Protein AF-A0A2R6DVM6-F1 (afdb_monomer_lite)

Structure (mmCIF, N/CA/C/O backbone):
data_AF-A0A2R6DVM6-F1
#
_entry.id   AF-A0A2R6DVM6-F1
#
loop_
_atom_site.group_PDB
_atom_site.id
_atom_site.type_symbol
_atom_site.label_atom_id
_atom_site.label_alt_id
_atom_site.label_comp_id
_atom_site.label_asym_id
_atom_site.label_entity_id
_atom_site.label_seq_id
_atom_site.pdbx_PDB_ins_code
_atom_site.Cartn_x
_atom_site.Cartn_y
_atom_site.Cartn_z
_atom_site.occupancy
_atom_site.B_iso_or_equiv
_atom_site.auth_seq_id
_atom_site.auth_comp_id
_atom_site.auth_asym_id
_atom_site.auth_atom_id
_atom_site.pdbx_PDB_model_num
ATOM 1 N N . MET A 1 1 ? 21.843 2.896 -22.825 1.00 45.59 1 MET A N 1
ATOM 2 C CA . MET A 1 1 ? 20.543 2.415 -22.312 1.00 45.59 1 MET A CA 1
ATOM 3 C C . MET A 1 1 ? 20.841 1.468 -21.164 1.00 45.59 1 MET A C 1
ATOM 5 O O . MET A 1 1 ? 21.526 0.484 -21.395 1.00 45.59 1 MET A O 1
ATOM 9 N N . VAL A 1 2 ? 20.448 1.794 -19.930 1.00 56.59 2 VAL A N 1
ATOM 10 C CA . VAL A 1 2 ? 20.643 0.877 -18.795 1.00 56.59 2 VAL A CA 1
ATOM 11 C C . VAL A 1 2 ? 19.550 -0.183 -18.883 1.00 56.59 2 VAL A C 1
ATOM 13 O O . VAL A 1 2 ? 18.386 0.108 -18.629 1.00 56.59 2 VAL A O 1
ATOM 16 N N . THR A 1 3 ? 19.900 -1.396 -19.301 1.00 73.88 3 THR A N 1
ATOM 17 C CA . THR A 1 3 ? 18.982 -2.537 -19.281 1.00 73.88 3 THR A CA 1
ATOM 18 C C . THR A 1 3 ? 18.963 -3.101 -17.868 1.00 73.88 3 THR A C 1
ATOM 20 O O . THR A 1 3 ? 19.894 -3.796 -17.462 1.00 73.88 3 THR A O 1
ATOM 23 N N . VAL A 1 4 ? 17.931 -2.772 -17.091 1.00 75.81 4 VAL A N 1
ATOM 24 C CA . VAL A 1 4 ? 17.711 -3.426 -15.796 1.00 75.81 4 VAL A CA 1
ATOM 25 C C . VAL A 1 4 ? 17.363 -4.894 -16.074 1.00 75.81 4 VAL A C 1
ATOM 27 O O . VAL A 1 4 ? 16.437 -5.142 -16.850 1.00 75.81 4 VAL A O 1
ATOM 30 N N . PRO A 1 5 ? 18.075 -5.874 -15.488 1.00 88.38 5 PRO A N 1
ATOM 31 C CA . PRO A 1 5 ? 17.735 -7.279 -15.672 1.00 88.38 5 PRO A CA 1
ATOM 32 C C . PRO A 1 5 ? 16.309 -7.546 -15.183 1.00 88.38 5 PRO A C 1
ATOM 34 O O . PRO A 1 5 ? 15.922 -7.082 -14.107 1.00 88.38 5 PRO A O 1
ATOM 37 N N . TRP A 1 6 ? 15.522 -8.311 -15.941 1.00 85.69 6 TRP A N 1
ATOM 38 C CA . TRP A 1 6 ? 14.119 -8.572 -15.601 1.00 85.69 6 TRP A CA 1
ATOM 39 C C . TRP A 1 6 ? 13.969 -9.235 -14.223 1.00 85.69 6 TRP A C 1
ATOM 41 O O . TRP A 1 6 ? 12.984 -8.995 -13.532 1.00 85.69 6 TRP A O 1
ATOM 51 N N . GLN A 1 7 ? 14.965 -10.015 -13.789 1.00 89.94 7 GLN A N 1
ATOM 52 C CA . GLN A 1 7 ? 14.998 -10.654 -12.473 1.00 89.94 7 GLN A CA 1
ATOM 53 C C . GLN A 1 7 ? 15.063 -9.621 -11.348 1.00 89.94 7 GLN A C 1
ATOM 55 O O . GLN A 1 7 ? 14.427 -9.793 -10.312 1.00 89.94 7 GLN A O 1
ATOM 60 N N . VAL A 1 8 ? 15.815 -8.535 -11.556 1.00 90.44 8 VAL A N 1
ATOM 61 C CA . VAL A 1 8 ? 15.913 -7.433 -10.593 1.00 90.44 8 VAL A CA 1
ATOM 62 C C . VAL A 1 8 ? 14.572 -6.716 -10.511 1.00 90.44 8 VAL A C 1
ATOM 64 O O . VAL A 1 8 ? 14.072 -6.490 -9.413 1.00 90.44 8 VAL A O 1
ATOM 67 N N . LEU A 1 9 ? 13.953 -6.425 -11.659 1.00 90.50 9 LEU A N 1
ATOM 68 C CA . LEU A 1 9 ? 12.626 -5.811 -11.705 1.00 90.50 9 LEU A CA 1
ATOM 69 C C . LEU A 1 9 ? 11.582 -6.683 -10.992 1.00 90.50 9 LEU A C 1
ATOM 71 O O . LEU A 1 9 ? 10.869 -6.202 -10.114 1.00 90.50 9 LEU A O 1
ATOM 75 N N . ALA A 1 10 ? 11.536 -7.974 -11.323 1.00 90.56 10 ALA A N 1
ATOM 76 C CA . ALA A 1 10 ? 10.638 -8.936 -10.699 1.00 90.56 10 ALA A CA 1
ATOM 77 C C . ALA A 1 10 ? 10.886 -9.049 -9.188 1.00 90.56 10 ALA A C 1
ATOM 79 O O . ALA A 1 10 ? 9.933 -9.055 -8.415 1.00 90.56 10 ALA A O 1
ATOM 80 N N . GLY A 1 11 ? 12.150 -9.071 -8.753 1.00 94.25 11 GLY A N 1
ATOM 81 C CA . GLY A 1 11 ? 12.521 -9.095 -7.339 1.00 94.25 11 GLY A CA 1
ATOM 82 C C . GLY A 1 11 ? 12.067 -7.846 -6.582 1.00 94.25 11 GLY A C 1
ATOM 83 O O . GLY A 1 11 ? 11.519 -7.960 -5.487 1.00 94.25 11 GLY A O 1
ATOM 84 N N . VAL A 1 12 ? 12.224 -6.659 -7.176 1.00 93.06 12 VAL A N 1
ATOM 85 C CA . VAL A 1 12 ? 11.745 -5.392 -6.599 1.00 93.06 12 VAL A CA 1
ATOM 86 C C . VAL A 1 12 ? 10.224 -5.388 -6.476 1.00 93.06 12 VAL A C 1
ATOM 88 O O . VAL A 1 12 ? 9.700 -5.020 -5.423 1.00 93.06 12 VAL A O 1
ATOM 91 N N . VAL A 1 13 ? 9.507 -5.827 -7.514 1.00 94.31 13 VAL A N 1
ATOM 92 C CA . VAL A 1 13 ? 8.041 -5.890 -7.467 1.00 94.31 13 VAL A CA 1
ATOM 93 C C . VAL A 1 13 ? 7.562 -6.934 -6.467 1.00 94.31 13 VAL A C 1
ATOM 95 O O . VAL A 1 13 ? 6.650 -6.644 -5.699 1.00 94.31 13 VAL A O 1
ATOM 98 N N . LEU A 1 14 ? 8.190 -8.110 -6.409 1.00 95.38 14 LEU A N 1
ATOM 99 C CA . LEU A 1 14 ? 7.862 -9.137 -5.422 1.00 95.38 14 LEU A CA 1
ATOM 100 C C . LEU A 1 14 ? 8.068 -8.614 -3.999 1.00 95.38 14 LEU A C 1
ATOM 102 O O . LEU A 1 14 ? 7.189 -8.773 -3.157 1.00 95.38 14 LEU A O 1
ATOM 106 N N . LEU A 1 15 ? 9.192 -7.948 -3.729 1.00 96.62 15 LEU A N 1
ATOM 107 C CA . LEU A 1 15 ? 9.448 -7.346 -2.424 1.00 96.62 15 LEU A CA 1
ATOM 108 C C . LEU A 1 15 ? 8.390 -6.291 -2.082 1.00 96.62 15 LEU A C 1
ATOM 110 O O . LEU A 1 15 ? 7.834 -6.323 -0.986 1.00 96.62 15 LEU A O 1
ATOM 114 N N . ALA A 1 16 ? 8.073 -5.390 -3.014 1.00 96.06 16 ALA A N 1
ATOM 115 C CA . ALA A 1 16 ? 7.021 -4.395 -2.823 1.00 96.06 16 ALA A CA 1
ATOM 116 C C . ALA A 1 16 ? 5.656 -5.057 -2.570 1.00 96.06 16 ALA A C 1
ATOM 118 O O . ALA A 1 16 ? 4.923 -4.657 -1.670 1.00 96.06 16 ALA A O 1
ATOM 119 N N . TYR A 1 17 ? 5.335 -6.122 -3.298 1.00 95.31 17 TYR A N 1
ATOM 120 C CA . TYR A 1 17 ? 4.114 -6.891 -3.097 1.00 95.31 17 TYR A CA 1
ATOM 121 C C . TYR A 1 17 ? 4.046 -7.501 -1.693 1.00 95.31 17 TYR A C 1
ATOM 123 O O . TYR A 1 17 ? 3.061 -7.300 -0.986 1.00 95.31 17 TYR A O 1
ATOM 131 N N . LEU A 1 18 ? 5.111 -8.169 -1.240 1.00 97.44 18 LEU A N 1
ATOM 132 C CA . LEU A 1 18 ? 5.186 -8.755 0.103 1.00 97.44 18 LEU A CA 1
ATOM 133 C C . LEU A 1 18 ? 5.082 -7.690 1.203 1.00 97.44 18 LEU A C 1
ATOM 135 O O . LEU A 1 18 ? 4.346 -7.876 2.173 1.00 97.44 18 LEU A O 1
ATOM 139 N N . VAL A 1 19 ? 5.759 -6.551 1.037 1.00 97.31 19 VAL A N 1
ATOM 140 C CA . VAL A 1 19 ? 5.619 -5.401 1.942 1.00 97.31 19 VAL A CA 1
ATOM 141 C C . VAL A 1 19 ? 4.178 -4.885 1.939 1.00 97.31 19 VAL A C 1
ATOM 143 O O . VAL A 1 19 ? 3.655 -4.562 3.002 1.00 97.31 19 VAL A O 1
ATOM 146 N N . GLY A 1 20 ? 3.508 -4.871 0.786 1.00 96.62 20 GLY A N 1
ATOM 147 C CA . GLY A 1 20 ? 2.091 -4.537 0.656 1.00 96.62 20 GLY A CA 1
ATOM 148 C C . GLY A 1 20 ? 1.186 -5.459 1.452 1.00 96.62 20 GLY A C 1
ATOM 149 O O . GLY A 1 20 ? 0.381 -4.965 2.237 1.00 96.62 20 GLY A O 1
ATOM 150 N N . LEU A 1 21 ? 1.359 -6.776 1.334 1.00 97.19 21 LEU A N 1
ATOM 151 C CA . LEU A 1 21 ? 0.590 -7.747 2.116 1.00 97.19 21 LEU A CA 1
ATOM 152 C C . LEU A 1 21 ? 0.765 -7.524 3.623 1.00 97.19 21 LEU A C 1
ATOM 154 O O . LEU A 1 21 ? -0.216 -7.473 4.367 1.00 97.19 21 LEU A O 1
ATOM 158 N N . LEU A 1 22 ? 2.010 -7.335 4.070 1.00 97.81 22 LEU A N 1
ATOM 159 C CA . LEU A 1 22 ? 2.321 -7.074 5.475 1.00 97.81 22 LEU A CA 1
ATOM 160 C C . LEU A 1 22 ? 1.743 -5.736 5.949 1.00 97.81 22 LEU A C 1
ATOM 162 O O . LEU A 1 22 ? 1.184 -5.666 7.041 1.00 97.81 22 LEU A O 1
ATOM 166 N N . ALA A 1 23 ? 1.834 -4.683 5.134 1.00 97.31 23 ALA A N 1
ATOM 167 C CA . ALA A 1 23 ? 1.292 -3.366 5.450 1.00 97.31 23 ALA A CA 1
ATOM 168 C C . ALA A 1 23 ? -0.241 -3.384 5.527 1.00 97.31 23 ALA A C 1
ATOM 170 O O . ALA A 1 23 ? -0.799 -2.798 6.456 1.00 97.31 23 ALA A O 1
ATOM 171 N N . ILE A 1 24 ? -0.915 -4.083 4.603 1.00 97.81 24 ILE A N 1
ATOM 172 C CA . ILE A 1 24 ? -2.369 -4.294 4.625 1.00 97.81 24 ILE A CA 1
ATOM 173 C C . ILE A 1 24 ? -2.757 -5.032 5.904 1.00 97.81 24 ILE A C 1
ATOM 175 O O . ILE A 1 24 ? -3.578 -4.527 6.670 1.00 97.81 24 ILE A O 1
ATOM 179 N N . GLY A 1 25 ? -2.136 -6.184 6.170 1.00 97.69 25 GLY A N 1
ATOM 180 C CA . GLY A 1 25 ? -2.429 -6.988 7.354 1.00 97.69 25 GLY A CA 1
ATOM 181 C C . GLY A 1 25 ? -2.201 -6.207 8.648 1.00 97.69 25 GLY A C 1
ATOM 182 O O . GLY A 1 25 ? -3.079 -6.161 9.505 1.00 97.69 25 GLY A O 1
ATOM 183 N N . TYR A 1 26 ? -1.065 -5.518 8.771 1.00 97.69 26 TYR A N 1
ATOM 184 C CA . TYR A 1 26 ? -0.751 -4.693 9.937 1.00 97.69 26 TYR A CA 1
ATOM 185 C C . TYR A 1 26 ? -1.754 -3.549 10.132 1.00 97.69 26 TYR A C 1
ATOM 187 O O . TYR A 1 26 ? -2.243 -3.341 11.246 1.00 97.69 26 TYR A O 1
ATOM 195 N N . TRP A 1 27 ? -2.082 -2.820 9.061 1.00 96.88 27 TRP A N 1
ATOM 196 C CA . TRP A 1 27 ? -3.021 -1.701 9.119 1.00 96.88 27 TRP A CA 1
ATOM 197 C C . TRP A 1 27 ? -4.428 -2.164 9.514 1.00 96.88 27 TRP A C 1
ATOM 199 O O . TRP A 1 27 ? -5.022 -1.586 10.426 1.00 96.88 27 TRP A O 1
ATOM 209 N N . VAL A 1 28 ? -4.933 -3.233 8.889 1.00 97.12 28 VAL A N 1
ATOM 210 C CA . VAL A 1 28 ? -6.244 -3.814 9.211 1.00 97.12 28 VAL A CA 1
ATOM 211 C C . VAL A 1 28 ? -6.262 -4.375 10.630 1.00 97.12 28 VAL A C 1
ATOM 213 O O . VAL A 1 28 ? -7.199 -4.097 11.368 1.00 97.12 28 VAL A O 1
ATOM 216 N N . TYR A 1 29 ? -5.222 -5.102 11.049 1.00 97.19 29 TYR A N 1
ATOM 217 C CA . TYR A 1 29 ? -5.130 -5.658 12.401 1.00 97.19 29 TYR A CA 1
ATOM 218 C C . TYR A 1 29 ? -5.209 -4.565 13.471 1.00 97.19 29 TYR A C 1
ATOM 220 O O . TYR A 1 29 ? -6.016 -4.658 14.399 1.00 97.19 29 TYR A O 1
ATOM 228 N N . ARG A 1 30 ? -4.379 -3.517 13.342 1.00 95.38 30 ARG A N 1
ATOM 229 C CA . ARG A 1 30 ? -4.368 -2.388 14.283 1.00 95.38 30 ARG A CA 1
ATOM 230 C C . ARG A 1 30 ? -5.725 -1.700 14.290 1.00 95.38 30 ARG A C 1
ATOM 232 O O . ARG A 1 30 ? -6.282 -1.491 15.361 1.00 95.38 30 ARG A O 1
ATOM 239 N N . ASP A 1 31 ? -6.280 -1.401 13.119 1.00 94.69 31 ASP A N 1
ATOM 240 C CA . ASP A 1 31 ? -7.566 -0.715 13.029 1.00 94.69 31 ASP A CA 1
ATOM 241 C C . ASP A 1 31 ? -8.725 -1.540 13.609 1.00 94.69 31 ASP A C 1
ATOM 243 O O . ASP A 1 31 ? -9.547 -0.986 14.332 1.00 94.69 31 ASP A O 1
ATOM 247 N N . ALA A 1 32 ? -8.776 -2.847 13.350 1.00 95.06 32 ALA A N 1
ATOM 248 C CA . ALA A 1 32 ? -9.829 -3.726 13.853 1.00 95.06 32 ALA A CA 1
ATOM 249 C C . ALA A 1 32 ? -9.743 -3.882 15.376 1.00 95.06 32 ALA A C 1
ATOM 251 O O . ALA A 1 32 ? -10.766 -3.856 16.061 1.00 95.06 32 ALA A O 1
ATOM 252 N N . ARG A 1 33 ? -8.521 -3.996 15.911 1.00 94.69 33 ARG A N 1
ATOM 253 C CA . ARG A 1 33 ? -8.270 -4.091 17.353 1.00 94.69 33 ARG A CA 1
ATOM 254 C C . ARG A 1 33 ? -8.673 -2.814 18.089 1.00 94.69 33 ARG A C 1
ATOM 256 O O . ARG A 1 33 ? -9.328 -2.901 19.118 1.00 94.69 33 ARG A O 1
ATOM 263 N N . GLU A 1 34 ? -8.330 -1.642 17.554 1.00 93.75 34 GLU A N 1
ATOM 264 C CA . GLU A 1 34 ? -8.719 -0.350 18.150 1.00 93.75 34 GLU A CA 1
ATOM 265 C C . GLU A 1 34 ? -10.233 -0.096 18.091 1.00 93.75 34 GLU A C 1
ATOM 267 O O . GLU A 1 34 ? -10.759 0.687 18.875 1.00 93.75 34 GLU A O 1
ATOM 272 N N . ARG A 1 35 ? -10.941 -0.751 17.166 1.00 93.75 35 ARG A N 1
ATOM 273 C CA . ARG A 1 35 ? -12.406 -0.689 17.049 1.00 93.75 35 ARG A CA 1
ATOM 274 C C . ARG A 1 35 ? -13.131 -1.731 17.901 1.00 93.75 35 ARG A C 1
ATOM 276 O O . ARG A 1 35 ? -14.353 -1.770 17.859 1.00 93.75 35 ARG A O 1
ATOM 283 N N . GLY A 1 36 ? -12.406 -2.576 18.638 1.00 93.38 36 GLY A N 1
ATOM 284 C CA . GLY A 1 36 ? -13.000 -3.597 19.504 1.00 93.38 36 GLY A CA 1
ATOM 285 C C . GLY A 1 36 ? -13.529 -4.834 18.771 1.00 93.38 36 GLY A C 1
ATOM 286 O O . GLY A 1 36 ? -14.417 -5.499 19.282 1.00 93.38 36 GLY A O 1
ATOM 287 N N . SER A 1 37 ? -13.011 -5.156 17.580 1.00 94.25 37 SER A N 1
ATOM 288 C CA . SER A 1 37 ? -13.369 -6.401 16.882 1.00 94.25 37 SER A CA 1
ATOM 289 C C . SER A 1 37 ? -12.933 -7.638 17.678 1.00 94.25 37 SER A C 1
ATOM 291 O O . SER A 1 37 ? -11.771 -7.715 18.074 1.00 94.25 37 SER A O 1
ATOM 293 N N . ASP A 1 38 ? -13.785 -8.665 17.755 1.00 93.25 38 ASP A N 1
ATOM 294 C CA . ASP A 1 38 ? -13.443 -9.967 18.359 1.00 93.25 38 ASP A CA 1
ATOM 295 C C . ASP A 1 38 ? -12.411 -10.762 17.531 1.00 93.25 38 ASP A C 1
ATOM 297 O O . ASP A 1 38 ? -11.620 -11.535 18.068 1.00 93.25 38 ASP A O 1
ATOM 301 N N . GLY A 1 39 ? -12.377 -10.551 16.207 1.00 94.69 39 GLY A N 1
ATOM 302 C CA . GLY A 1 39 ? -11.457 -11.226 15.276 1.00 94.69 39 GLY A CA 1
ATOM 303 C C . GLY A 1 39 ? -10.526 -10.291 14.485 1.00 94.69 39 GLY A C 1
ATOM 304 O O . GLY A 1 39 ? -10.610 -10.253 13.260 1.00 94.69 39 GLY A O 1
ATOM 305 N N . PRO A 1 40 ? -9.615 -9.523 15.109 1.00 95.75 40 PRO A N 1
ATOM 306 C CA . PRO A 1 40 ? -8.760 -8.586 14.373 1.00 95.75 40 PRO A CA 1
ATOM 307 C C . PRO A 1 40 ? -7.763 -9.304 13.446 1.00 95.75 40 PRO A C 1
ATOM 309 O O . PRO A 1 40 ? -7.462 -8.820 12.355 1.00 95.75 40 PRO A O 1
ATOM 312 N N . SER A 1 41 ? -7.277 -10.484 13.843 1.00 97.50 41 SER A N 1
ATOM 313 C CA . SER A 1 41 ? -6.351 -11.290 13.038 1.00 97.50 41 SER A CA 1
ATOM 314 C C . SER A 1 41 ? -7.020 -11.920 11.815 1.00 97.50 41 SER A C 1
ATOM 316 O O . SER A 1 41 ? -6.380 -12.024 10.770 1.00 97.50 41 SER A O 1
ATOM 318 N N . SER A 1 42 ? -8.296 -12.316 11.910 1.00 96.88 42 SER A N 1
ATOM 319 C CA . SER A 1 42 ? -9.026 -12.875 10.765 1.00 96.88 42 SER A CA 1
ATOM 320 C C . SER A 1 42 ? -9.300 -11.801 9.719 1.00 96.88 42 SER A C 1
ATOM 322 O O . SER A 1 42 ? -9.050 -12.042 8.541 1.00 96.88 42 SER A O 1
ATOM 324 N N . TRP A 1 43 ? -9.694 -10.592 10.139 1.00 97.50 43 TRP A N 1
ATOM 325 C CA . TRP A 1 43 ? -9.797 -9.441 9.239 1.00 97.50 43 TRP A CA 1
ATOM 326 C C . TRP A 1 43 ? -8.474 -9.135 8.544 1.00 97.50 43 TRP A C 1
ATOM 328 O O . TRP A 1 43 ? -8.450 -8.960 7.328 1.00 97.50 43 TRP A O 1
ATOM 338 N N . ALA A 1 44 ? -7.374 -9.106 9.297 1.00 97.31 44 ALA A N 1
ATOM 339 C CA . ALA A 1 44 ? -6.050 -8.821 8.758 1.00 97.31 44 ALA A CA 1
ATOM 340 C C . ALA A 1 44 ? -5.601 -9.851 7.717 1.00 97.31 44 ALA A C 1
ATOM 342 O O . ALA A 1 44 ? -5.169 -9.473 6.629 1.00 97.31 44 ALA A O 1
ATOM 343 N N . LEU A 1 45 ? -5.737 -11.143 8.032 1.00 97.88 45 LEU A N 1
ATOM 344 C CA . LEU A 1 45 ? -5.359 -12.224 7.127 1.00 97.88 45 LEU A CA 1
ATOM 345 C C . LEU A 1 45 ? -6.246 -12.238 5.877 1.00 97.88 45 LEU A C 1
ATOM 347 O O . LEU A 1 45 ? -5.732 -12.309 4.762 1.00 97.88 45 LEU A O 1
ATOM 351 N N . ALA A 1 46 ? -7.565 -12.116 6.056 1.00 97.31 46 ALA A N 1
ATOM 352 C CA . ALA A 1 46 ? -8.515 -12.083 4.952 1.00 97.31 46 ALA A CA 1
ATOM 353 C C . ALA A 1 46 ? -8.237 -10.899 4.019 1.00 97.31 46 ALA A C 1
ATOM 355 O O . ALA A 1 46 ? -8.140 -11.088 2.811 1.00 97.31 46 ALA A O 1
ATOM 356 N N . ALA A 1 47 ? -8.048 -9.697 4.566 1.00 97.06 47 ALA A N 1
ATOM 357 C CA . ALA A 1 47 ? -7.780 -8.497 3.782 1.00 97.06 47 ALA A CA 1
ATOM 358 C C . ALA A 1 47 ? -6.418 -8.524 3.073 1.00 97.06 47 ALA A C 1
ATOM 360 O O . ALA A 1 47 ? -6.309 -8.008 1.963 1.00 97.06 47 ALA A O 1
ATOM 361 N N . ALA A 1 48 ? -5.390 -9.113 3.693 1.00 96.44 48 ALA A N 1
ATOM 362 C CA . ALA A 1 48 ? -4.077 -9.247 3.071 1.00 96.44 48 ALA A CA 1
ATOM 363 C C . ALA A 1 48 ? -4.106 -10.24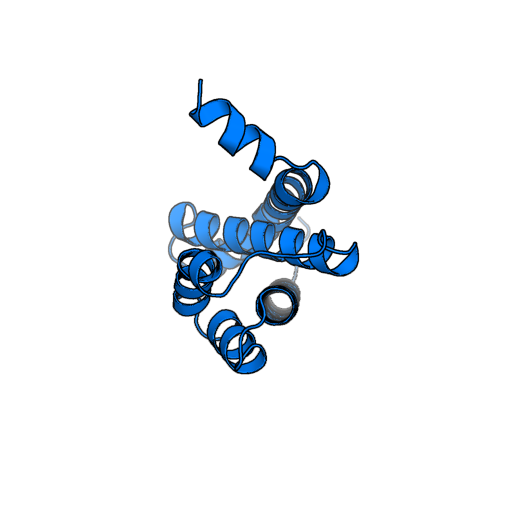1 1.901 1.00 96.44 48 ALA A C 1
ATOM 365 O O . ALA A 1 48 ? -3.577 -9.941 0.839 1.00 96.44 48 ALA A O 1
ATOM 366 N N . LEU A 1 49 ? -4.737 -11.408 2.070 1.00 95.94 49 LEU A N 1
ATOM 367 C CA . LEU A 1 49 ? -4.714 -12.472 1.059 1.00 95.94 49 LEU A CA 1
ATOM 368 C C . LEU A 1 49 ? -5.773 -12.308 -0.033 1.00 95.94 49 LEU A C 1
ATOM 370 O O . LEU A 1 49 ? -5.577 -12.768 -1.156 1.00 95.94 49 LEU A O 1
ATOM 374 N N . VAL A 1 50 ? -6.899 -11.674 0.289 1.00 95.75 50 VAL A N 1
ATOM 375 C CA . VAL A 1 50 ? -8.041 -11.527 -0.613 1.00 95.75 50 VAL A CA 1
ATOM 376 C C . VAL A 1 50 ? -8.365 -10.037 -0.748 1.00 95.75 50 VAL A C 1
ATOM 378 O O . VAL A 1 50 ? -9.024 -9.475 0.128 1.00 95.75 50 VAL A O 1
ATOM 381 N N . PRO A 1 51 ? -7.978 -9.373 -1.857 1.00 89.81 51 PRO A N 1
ATOM 382 C CA . PRO A 1 51 ? -8.204 -7.935 -2.045 1.00 89.81 51 PRO A CA 1
ATOM 383 C C . PRO A 1 51 ? -9.670 -7.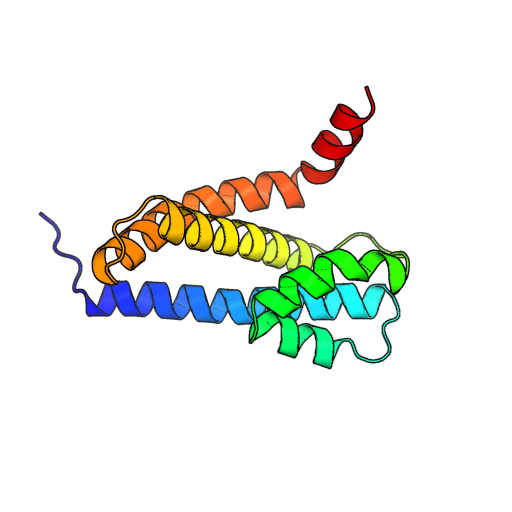509 -1.881 1.00 89.81 51 PRO A C 1
ATOM 385 O O . PRO A 1 51 ? -9.959 -6.430 -1.365 1.00 89.81 51 PRO A O 1
ATOM 388 N N . LEU A 1 52 ? -10.615 -8.381 -2.250 1.00 94.69 52 LEU A N 1
ATOM 389 C CA . LEU A 1 52 ? -12.041 -8.140 -2.032 1.00 94.69 52 LEU A CA 1
ATOM 390 C C . LEU A 1 52 ? -12.387 -8.007 -0.539 1.00 94.69 52 LEU A C 1
ATOM 392 O O . LEU A 1 52 ? -13.198 -7.162 -0.169 1.00 94.69 52 LEU A O 1
ATOM 396 N N . MET A 1 53 ? -11.749 -8.789 0.334 1.00 97.00 53 MET A N 1
ATOM 397 C CA . MET A 1 53 ? -11.965 -8.704 1.780 1.00 97.00 53 MET A CA 1
ATOM 398 C C . MET A 1 53 ? -11.413 -7.409 2.374 1.00 97.00 53 MET A C 1
ATOM 400 O O . MET A 1 53 ? -11.981 -6.908 3.340 1.00 97.00 53 MET A O 1
ATOM 404 N N . LEU A 1 54 ? -10.376 -6.809 1.778 1.00 96.25 54 LEU A N 1
ATOM 405 C CA . LEU A 1 54 ? -9.940 -5.465 2.161 1.00 96.25 54 LEU A CA 1
ATOM 406 C C . LEU A 1 54 ? -11.036 -4.428 1.873 1.00 96.25 54 LEU A C 1
ATOM 408 O O . LEU A 1 54 ? -11.333 -3.600 2.734 1.00 96.25 54 LEU A O 1
ATOM 412 N N . ALA A 1 55 ? -11.678 -4.493 0.703 1.00 95.06 55 ALA A N 1
ATOM 413 C CA . ALA A 1 55 ? -12.795 -3.607 0.372 1.00 95.06 55 ALA A CA 1
ATOM 414 C C . ALA A 1 55 ? -13.988 -3.810 1.325 1.00 95.06 55 ALA A C 1
ATOM 416 O O . ALA A 1 55 ? -14.532 -2.835 1.850 1.00 95.06 55 ALA A O 1
ATOM 417 N N . VAL A 1 56 ? -14.342 -5.070 1.612 1.00 96.88 56 VAL A N 1
ATOM 418 C CA . VAL A 1 56 ? -15.388 -5.421 2.589 1.00 96.88 56 VAL A CA 1
ATOM 419 C C . VAL A 1 56 ? -15.051 -4.865 3.971 1.00 96.88 56 VAL A C 1
ATOM 421 O O . VAL A 1 56 ? -15.896 -4.215 4.586 1.00 96.88 56 VAL A O 1
ATOM 424 N N . TYR A 1 57 ? -13.815 -5.045 4.441 1.00 96.44 57 TYR A N 1
ATOM 425 C CA . TYR A 1 57 ? -13.366 -4.504 5.721 1.00 96.44 57 TYR A CA 1
ATOM 426 C C . TYR A 1 57 ? -13.512 -2.979 5.768 1.00 96.44 57 TYR A C 1
ATOM 428 O O . TYR A 1 57 ? -14.083 -2.438 6.714 1.00 96.44 57 TYR A O 1
ATOM 436 N N . VAL A 1 58 ? -13.050 -2.268 4.734 1.00 94.88 58 VAL A N 1
ATOM 437 C CA . VAL A 1 58 ? -13.140 -0.800 4.676 1.00 94.88 58 VAL A CA 1
ATOM 438 C C . VAL A 1 58 ? -14.591 -0.314 4.720 1.00 94.88 58 VAL A C 1
ATOM 440 O O . VAL A 1 58 ? -14.862 0.681 5.393 1.00 94.88 58 VAL A O 1
ATOM 443 N N . ALA A 1 59 ? -15.514 -1.014 4.060 1.00 95.06 59 ALA A N 1
ATOM 444 C CA . ALA A 1 59 ? -16.938 -0.688 4.087 1.00 95.06 59 ALA A CA 1
ATOM 445 C C . ALA A 1 59 ? -17.606 -1.030 5.433 1.00 95.06 59 ALA A C 1
ATOM 447 O O . ALA A 1 59 ? -18.490 -0.306 5.887 1.00 95.06 59 ALA A O 1
ATOM 448 N N . TYR A 1 60 ? -17.180 -2.116 6.085 1.00 94.69 60 TYR A N 1
ATOM 449 C CA . TYR A 1 60 ? -17.806 -2.628 7.306 1.00 94.69 60 TYR A CA 1
ATOM 450 C C . TYR A 1 60 ? -17.225 -2.042 8.602 1.00 94.69 60 TYR A C 1
ATOM 452 O O . TYR A 1 60 ? -17.903 -2.026 9.627 1.00 94.69 60 TYR A O 1
ATOM 460 N N . ARG A 1 61 ? -15.996 -1.513 8.589 1.00 93.62 61 ARG A N 1
ATOM 461 C CA . ARG A 1 61 ? -15.269 -1.079 9.801 1.00 93.62 61 ARG A CA 1
ATOM 462 C C . ARG A 1 61 ? -15.994 -0.052 10.675 1.00 93.62 61 ARG A C 1
ATOM 464 O O . ARG A 1 61 ? -15.720 0.007 11.867 1.00 93.62 61 ARG A O 1
ATOM 471 N N . SER A 1 62 ? -16.899 0.760 10.124 1.00 90.75 62 SER A N 1
ATOM 472 C CA . SER A 1 62 ? -17.717 1.693 10.918 1.00 90.75 62 SER A CA 1
ATOM 473 C C . SER A 1 62 ? -18.760 0.985 11.784 1.00 90.75 62 SER A C 1
ATOM 475 O O . SER A 1 62 ? -19.125 1.516 12.824 1.00 90.75 62 SER A O 1
ATOM 477 N N . ARG A 1 63 ? -19.207 -0.213 11.386 1.00 92.31 63 ARG A N 1
ATOM 478 C CA . ARG A 1 63 ? -20.150 -1.044 12.148 1.00 92.31 63 ARG A CA 1
ATOM 479 C C . ARG A 1 63 ? -19.483 -1.848 13.261 1.00 92.31 63 ARG A C 1
ATOM 481 O O . ARG A 1 63 ? -20.181 -2.315 14.149 1.00 92.31 63 ARG A O 1
ATOM 488 N N . ILE A 1 64 ? -18.161 -2.024 13.200 1.00 92.06 64 ILE A N 1
ATOM 489 C CA . ILE A 1 64 ? -17.388 -2.710 14.248 1.00 92.06 64 ILE A CA 1
ATOM 490 C C . ILE A 1 64 ? -17.339 -1.842 15.510 1.00 92.06 64 ILE A C 1
ATOM 492 O O . ILE A 1 64 ? -17.577 -2.328 16.606 1.00 92.06 64 ILE A O 1
ATOM 496 N N . GLY A 1 65 ? -17.052 -0.553 15.341 1.00 90.19 65 GLY A N 1
ATOM 497 C CA . GLY A 1 65 ? -16.939 0.386 16.446 1.00 90.19 65 GLY A CA 1
ATOM 498 C C . GLY A 1 65 ? -16.255 1.678 16.023 1.00 90.19 65 GLY A C 1
ATOM 499 O O . GLY A 1 65 ? -15.616 1.762 14.964 1.00 90.19 65 GLY A O 1
ATOM 500 N N . GLU A 1 66 ? -16.393 2.702 16.858 1.00 87.00 66 GLU A N 1
ATOM 501 C CA . GLU A 1 66 ? -15.640 3.944 16.719 1.00 87.00 66 GLU A CA 1
ATOM 502 C C . GLU A 1 66 ? -14.215 3.776 17.248 1.00 87.00 66 GLU A C 1
ATOM 504 O O . GLU A 1 66 ? -13.932 2.929 18.092 1.00 87.00 66 GLU A O 1
ATOM 509 N N . ARG A 1 67 ? -13.286 4.581 16.729 1.00 81.50 67 ARG A N 1
ATOM 510 C CA . ARG A 1 67 ? -11.911 4.587 17.235 1.00 81.50 67 ARG A CA 1
ATOM 511 C C . ARG A 1 67 ? -11.815 5.530 18.422 1.00 81.50 67 ARG A C 1
ATOM 513 O O . ARG A 1 67 ? -12.182 6.694 18.294 1.00 81.50 67 ARG A O 1
ATOM 520 N N . SER A 1 68 ? -11.218 5.061 19.512 1.00 77.38 68 SER A N 1
ATOM 521 C CA . SER A 1 68 ? -10.900 5.892 20.679 1.00 77.38 68 SER A CA 1
ATOM 522 C C . SER A 1 68 ? -9.627 6.725 20.485 1.00 77.38 68 SER A C 1
ATOM 524 O O . SER A 1 68 ? -9.557 7.861 20.947 1.00 77.38 68 SER A O 1
ATOM 526 N N . HIS A 1 69 ? -8.636 6.201 19.751 1.00 75.94 69 HIS A N 1
ATOM 527 C CA . HIS A 1 69 ? -7.337 6.848 19.549 1.00 75.94 69 HIS A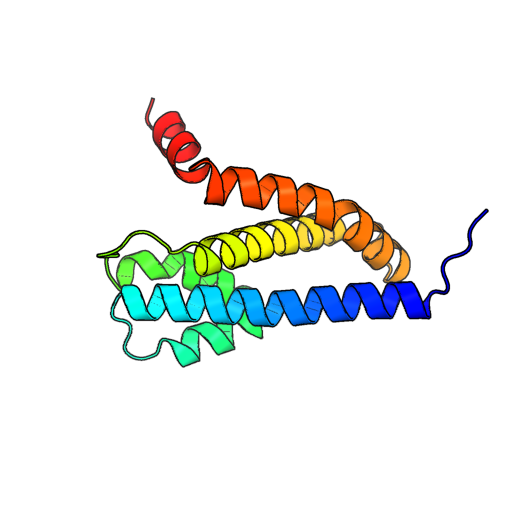 CA 1
ATOM 528 C C . HIS A 1 69 ? -7.035 7.171 18.082 1.00 75.94 69 HIS A C 1
ATOM 530 O O . HIS A 1 69 ? -7.428 6.467 17.140 1.00 75.94 69 HIS A O 1
ATOM 536 N N . ARG A 1 70 ? -6.267 8.249 17.890 1.00 77.69 70 ARG A N 1
ATOM 537 C CA . ARG A 1 70 ? -5.715 8.634 16.588 1.00 77.69 70 ARG A CA 1
ATOM 538 C C . ARG A 1 70 ? -4.608 7.657 16.181 1.00 77.69 70 ARG A C 1
ATOM 540 O O . ARG A 1 70 ? -3.823 7.254 17.023 1.00 77.69 70 ARG A O 1
ATOM 547 N N . SER A 1 71 ? -4.523 7.330 14.890 1.00 82.06 71 SER A N 1
ATOM 548 C CA . SER A 1 71 ? -3.497 6.427 14.351 1.00 82.06 71 SER A CA 1
ATOM 549 C C . SER A 1 71 ? -2.067 6.869 14.675 1.00 82.06 71 SER A C 1
ATOM 551 O O . SER A 1 71 ? -1.695 8.022 14.422 1.00 82.06 71 SER A O 1
ATOM 553 N N . ASP A 1 72 ? -1.249 5.918 15.120 1.00 87.69 72 ASP A N 1
ATOM 554 C CA . ASP A 1 72 ? 0.171 6.129 15.407 1.00 87.69 72 ASP A CA 1
ATOM 555 C C . ASP A 1 72 ? 1.003 6.311 14.129 1.00 87.69 72 ASP A C 1
ATOM 557 O O . ASP A 1 72 ? 0.589 5.953 13.025 1.00 87.69 72 ASP A O 1
ATOM 561 N N . ARG A 1 73 ? 2.238 6.812 14.266 1.00 89.50 73 ARG A N 1
ATOM 562 C CA . ARG A 1 73 ? 3.184 6.960 13.142 1.00 89.50 73 ARG A CA 1
ATOM 563 C C . ARG A 1 73 ? 3.363 5.686 12.290 1.00 89.50 73 ARG A C 1
ATOM 565 O O . ARG A 1 73 ? 3.226 5.817 11.073 1.00 89.50 73 ARG A O 1
ATOM 572 N N . PRO A 1 74 ? 3.638 4.487 12.852 1.00 89.81 74 PRO A N 1
ATOM 573 C CA . PRO A 1 74 ? 3.791 3.273 12.044 1.00 89.81 74 PRO A CA 1
ATOM 574 C C . PRO A 1 74 ? 2.493 2.878 11.332 1.00 89.81 74 PRO A C 1
ATOM 576 O O . PRO A 1 74 ? 2.527 2.479 10.172 1.00 89.81 74 PRO A O 1
ATOM 579 N N . GLU A 1 75 ? 1.337 3.067 11.970 1.00 90.75 75 GLU A N 1
ATOM 580 C CA . GLU A 1 75 ? 0.033 2.797 11.356 1.00 90.75 75 GLU A CA 1
ATOM 581 C C . GLU A 1 75 ? -0.244 3.746 10.182 1.00 90.75 75 GLU A C 1
ATOM 583 O O . GLU A 1 75 ? -0.745 3.331 9.138 1.00 90.75 75 GLU A O 1
ATOM 588 N N . ARG A 1 76 ? 0.134 5.023 10.313 1.00 90.62 76 ARG A N 1
ATOM 589 C CA . ARG A 1 76 ? 0.016 6.013 9.234 1.00 90.62 76 ARG A CA 1
ATOM 590 C C . ARG A 1 76 ? 0.978 5.732 8.086 1.00 90.62 76 ARG A C 1
ATOM 592 O O . ARG A 1 76 ? 0.609 5.939 6.932 1.00 90.62 76 ARG A O 1
ATOM 599 N N . ALA A 1 77 ? 2.195 5.278 8.377 1.00 93.19 77 ALA A N 1
ATOM 600 C CA . ALA A 1 77 ? 3.144 4.849 7.352 1.00 93.19 77 ALA A CA 1
ATOM 601 C C . ALA A 1 77 ? 2.601 3.636 6.579 1.00 93.19 77 ALA A C 1
ATOM 603 O O . ALA A 1 77 ? 2.523 3.692 5.353 1.00 93.19 77 ALA A O 1
ATOM 604 N N . ALA A 1 78 ? 2.119 2.609 7.287 1.00 94.75 78 ALA A N 1
ATOM 605 C CA . ALA A 1 78 ? 1.477 1.449 6.676 1.00 94.75 78 ALA A CA 1
ATOM 606 C C . ALA A 1 78 ? 0.255 1.854 5.842 1.00 94.75 78 ALA A C 1
ATOM 608 O O . ALA A 1 78 ? 0.172 1.500 4.673 1.00 94.75 78 ALA A O 1
ATOM 609 N N . GLY A 1 79 ? -0.642 2.684 6.381 1.00 93.19 79 GLY A N 1
ATOM 610 C CA . GLY A 1 79 ? -1.804 3.180 5.641 1.00 93.19 79 GLY A CA 1
ATOM 611 C C . GLY A 1 79 ? -1.429 3.975 4.385 1.00 93.19 79 GLY A C 1
ATOM 612 O O . GLY A 1 79 ? -2.085 3.841 3.356 1.00 93.19 79 GLY A O 1
ATOM 613 N N . SER A 1 80 ? -0.352 4.768 4.434 1.00 94.88 80 SER A N 1
ATOM 614 C CA . SER A 1 80 ? 0.158 5.490 3.255 1.00 94.88 80 SER A CA 1
ATOM 615 C C . SER A 1 80 ? 0.672 4.520 2.195 1.00 94.88 80 SER A C 1
ATOM 617 O O . SER A 1 80 ? 0.368 4.684 1.015 1.00 94.88 80 SER A O 1
ATOM 619 N N . TYR A 1 81 ? 1.405 3.488 2.625 1.00 96.88 81 TYR A N 1
ATOM 620 C CA . TYR A 1 81 ? 1.888 2.435 1.742 1.00 96.88 81 TYR A CA 1
ATOM 621 C C . TYR A 1 81 ? 0.732 1.681 1.087 1.00 96.88 81 TYR A C 1
ATOM 623 O O . TYR A 1 81 ? 0.730 1.534 -0.127 1.00 96.88 81 TYR A O 1
ATOM 631 N N . VAL A 1 82 ? -0.279 1.270 1.860 1.00 96.69 82 VAL A N 1
ATOM 632 C CA . VAL A 1 82 ? -1.471 0.572 1.350 1.00 96.69 82 VAL A CA 1
ATOM 633 C C . VAL A 1 82 ? -2.164 1.396 0.268 1.00 96.69 82 VAL A C 1
ATOM 635 O O . VAL A 1 82 ? -2.457 0.874 -0.803 1.00 96.69 82 VAL A O 1
ATOM 638 N N . VAL A 1 83 ? -2.387 2.692 0.507 1.00 95.88 83 VAL A N 1
ATOM 639 C CA . VAL A 1 83 ? -3.006 3.575 -0.493 1.00 95.88 83 VAL A CA 1
ATOM 640 C C . VAL A 1 83 ? -2.151 3.663 -1.755 1.00 95.88 83 VAL A C 1
ATOM 642 O O . VAL A 1 83 ? -2.682 3.533 -2.856 1.00 95.88 83 VAL A O 1
ATOM 645 N N . GLY A 1 84 ? -0.838 3.850 -1.612 1.00 96.88 84 GLY A N 1
ATOM 646 C CA . GLY A 1 84 ? 0.055 3.943 -2.764 1.00 96.88 84 GLY A CA 1
ATOM 647 C C . GLY A 1 84 ? 0.180 2.644 -3.552 1.00 96.88 84 GLY A C 1
ATOM 648 O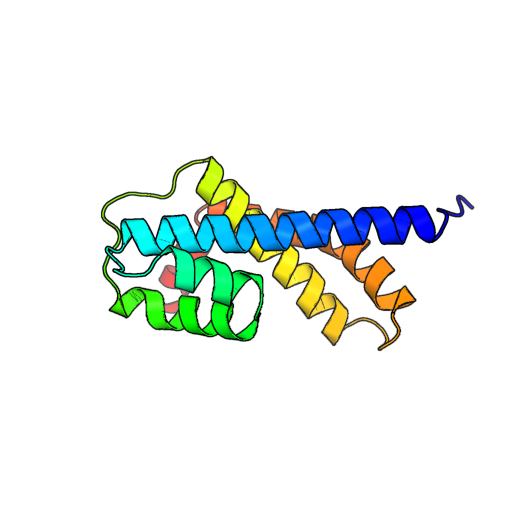 O . GLY A 1 84 ? 0.172 2.664 -4.780 1.00 96.88 84 GLY A O 1
ATOM 649 N N . PHE A 1 85 ? 0.220 1.518 -2.848 1.00 96.31 85 PHE A N 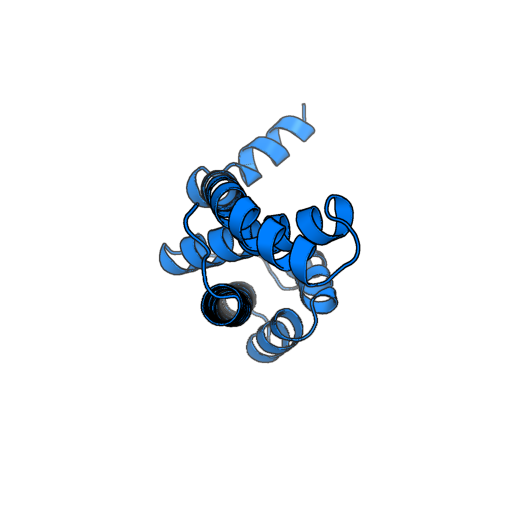1
ATOM 650 C CA . PHE A 1 85 ? 0.227 0.180 -3.418 1.00 96.31 85 PHE A CA 1
ATOM 651 C C . PHE A 1 85 ? -1.048 -0.087 -4.225 1.00 96.31 85 PHE A C 1
ATOM 653 O O . PHE A 1 85 ? -0.969 -0.476 -5.388 1.00 96.31 85 PHE A O 1
ATOM 660 N N . LEU A 1 86 ? -2.222 0.193 -3.648 1.00 95.38 86 LEU A N 1
ATOM 661 C CA . LEU A 1 86 ? -3.503 0.046 -4.342 1.00 95.38 86 LEU A CA 1
ATOM 662 C C . LEU A 1 86 ? -3.609 0.989 -5.542 1.00 95.38 86 LEU A C 1
ATOM 664 O O . LEU A 1 86 ? -4.089 0.577 -6.593 1.00 95.38 86 LEU A O 1
ATOM 668 N N . PHE A 1 87 ? -3.128 2.228 -5.417 1.00 96.12 87 PHE A N 1
ATOM 669 C CA . PHE A 1 87 ? -3.080 3.172 -6.532 1.00 96.12 87 PHE A CA 1
ATOM 670 C C . PHE A 1 87 ? -2.242 2.628 -7.695 1.00 96.12 87 PHE A C 1
ATOM 672 O O . PHE A 1 87 ? -2.704 2.615 -8.835 1.00 96.12 87 PHE A O 1
ATOM 679 N N . ALA A 1 88 ? -1.029 2.144 -7.419 1.00 96.06 88 ALA A N 1
ATOM 680 C CA . ALA A 1 88 ? -0.148 1.584 -8.440 1.00 96.06 88 ALA A CA 1
ATOM 681 C C . ALA A 1 88 ? -0.752 0.336 -9.095 1.00 96.06 88 ALA A C 1
ATOM 683 O O . ALA A 1 88 ? -0.721 0.203 -10.316 1.00 96.06 88 ALA A O 1
ATOM 684 N N . PHE A 1 89 ? -1.355 -0.543 -8.292 1.00 92.56 89 PHE A N 1
ATOM 685 C CA . PHE A 1 89 ? -1.981 -1.769 -8.774 1.00 92.56 89 PHE A CA 1
ATOM 686 C C . PHE A 1 89 ? -3.204 -1.490 -9.659 1.00 92.56 89 PHE A C 1
ATOM 688 O O . PHE A 1 89 ? -3.278 -1.973 -10.787 1.00 92.56 89 PHE A O 1
ATOM 695 N N . VAL A 1 90 ? -4.144 -0.669 -9.180 1.00 94.00 90 VAL A N 1
ATOM 696 C CA . VAL A 1 90 ? -5.377 -0.338 -9.912 1.00 94.00 90 VAL A CA 1
ATOM 697 C C . VAL A 1 90 ? -5.064 0.464 -11.172 1.00 94.00 90 VAL A C 1
ATOM 699 O O . VAL A 1 90 ? -5.584 0.147 -12.237 1.00 94.00 90 VAL A O 1
ATOM 702 N N . SER A 1 91 ? -4.182 1.464 -11.089 1.00 95.75 91 SER A N 1
ATOM 703 C CA . SER A 1 91 ? -3.791 2.237 -12.274 1.00 95.75 91 SER A CA 1
ATOM 704 C C . SER A 1 91 ? -3.077 1.372 -13.310 1.00 95.75 91 SER A C 1
ATOM 706 O O . SER A 1 91 ? -3.362 1.515 -14.492 1.00 95.75 91 SER A O 1
ATOM 708 N N . GLY A 1 92 ? -2.223 0.432 -12.893 1.00 93.38 92 GLY A N 1
ATOM 709 C CA . GLY A 1 92 ? -1.597 -0.523 -13.807 1.00 93.38 92 GLY A CA 1
ATOM 710 C C . GLY A 1 92 ? -2.622 -1.402 -14.506 1.00 93.38 92 GLY A C 1
ATOM 711 O O . GLY A 1 92 ? -2.606 -1.500 -15.729 1.00 93.38 92 GLY A O 1
ATOM 712 N N . ALA A 1 93 ? -3.571 -1.963 -13.757 1.00 90.94 93 ALA A N 1
ATOM 713 C CA . ALA A 1 93 ? -4.638 -2.778 -14.331 1.00 90.94 93 ALA A CA 1
ATOM 714 C C . ALA A 1 93 ? -5.524 -2.009 -15.331 1.00 90.94 93 ALA A C 1
ATOM 716 O O . ALA A 1 93 ? -6.046 -2.612 -16.263 1.00 90.94 93 ALA A O 1
ATOM 717 N N . MET A 1 94 ? -5.704 -0.697 -15.143 1.00 95.44 94 MET A N 1
ATOM 718 C CA . MET A 1 94 ? -6.565 0.133 -15.994 1.00 95.44 94 MET A CA 1
ATOM 719 C C . MET A 1 94 ? -5.843 0.776 -17.184 1.00 95.44 94 MET A C 1
ATOM 721 O O . MET A 1 94 ? -6.461 0.970 -18.227 1.00 95.44 94 MET A O 1
ATOM 725 N N . LEU A 1 95 ? -4.581 1.178 -17.011 1.00 95.81 95 LEU A N 1
ATOM 726 C CA . LEU A 1 95 ? -3.872 2.061 -17.946 1.00 95.81 95 LEU A CA 1
ATOM 727 C C . LEU A 1 95 ? -2.761 1.357 -18.725 1.00 95.81 95 LEU A C 1
ATOM 729 O O . LEU A 1 95 ? -2.373 1.843 -19.785 1.00 95.81 95 LEU A O 1
ATOM 733 N N . SER A 1 96 ? -2.233 0.242 -18.213 1.00 93.00 96 SER A N 1
ATOM 734 C CA . SER A 1 96 ? -1.196 -0.515 -18.915 1.00 93.00 96 SER A CA 1
ATOM 735 C C . SER A 1 96 ? -1.806 -1.600 -19.810 1.00 93.00 96 SER A C 1
ATOM 737 O O . SER A 1 96 ? -2.891 -2.108 -19.509 1.00 93.00 96 SER A O 1
ATOM 739 N N . PRO A 1 97 ? -1.127 -1.978 -20.908 1.00 94.69 97 PRO A N 1
ATOM 740 C CA . PRO A 1 97 ? -1.499 -3.156 -21.678 1.00 94.69 97 PRO A CA 1
ATOM 741 C C . PRO A 1 97 ? -1.645 -4.398 -20.778 1.00 94.69 97 PRO A C 1
ATOM 743 O O . PRO A 1 97 ? -0.898 -4.533 -19.803 1.00 94.69 97 PRO A O 1
ATOM 746 N N . PRO A 1 98 ? -2.584 -5.317 -21.078 1.00 92.31 98 PRO A N 1
ATOM 747 C CA . PRO A 1 98 ? -2.840 -6.508 -20.270 1.00 92.31 98 PRO A CA 1
ATOM 748 C C . PRO A 1 98 ? -1.773 -7.589 -20.506 1.00 92.31 98 PRO A C 1
ATOM 750 O O . PRO A 1 98 ? -2.082 -8.720 -20.877 1.00 92.31 98 PRO A O 1
ATOM 753 N N . ASP A 1 99 ? -0.505 -7.239 -20.300 1.00 92.81 99 ASP A N 1
ATOM 754 C CA . ASP A 1 99 ? 0.624 -8.158 -20.321 1.00 92.81 99 ASP A CA 1
ATOM 755 C C . ASP A 1 99 ? 1.482 -7.998 -19.050 1.00 92.81 99 ASP A C 1
ATOM 757 O O . ASP A 1 99 ? 1.606 -6.888 -18.516 1.00 92.81 99 ASP A O 1
ATOM 761 N N . PRO A 1 100 ? 2.093 -9.087 -18.543 1.00 87.56 100 PRO A N 1
ATOM 762 C CA . PRO A 1 100 ? 2.817 -9.041 -17.275 1.00 87.56 100 PRO A CA 1
ATOM 763 C C . PRO A 1 100 ? 3.983 -8.047 -17.261 1.00 87.56 100 PRO A C 1
ATOM 765 O O . PRO A 1 100 ? 4.268 -7.452 -16.226 1.00 87.56 100 PRO A O 1
ATOM 768 N N . PHE A 1 101 ? 4.673 -7.844 -18.385 1.00 90.62 101 PHE A N 1
ATOM 769 C CA . PHE A 1 101 ? 5.869 -7.005 -18.427 1.00 90.62 101 PHE A CA 1
ATOM 770 C C . PHE A 1 101 ? 5.507 -5.525 -18.344 1.00 90.62 101 PHE A C 1
ATOM 772 O O . PHE A 1 101 ? 6.079 -4.798 -17.526 1.00 90.62 101 PHE A O 1
ATOM 779 N N . SER A 1 102 ? 4.521 -5.091 -19.131 1.00 92.06 102 SER A N 1
ATOM 780 C CA . SER A 1 102 ? 4.003 -3.724 -19.077 1.00 92.06 102 SER A CA 1
ATOM 781 C C . SER A 1 102 ? 3.410 -3.403 -17.708 1.00 92.06 102 SER A C 1
ATOM 783 O O . SER A 1 102 ? 3.671 -2.327 -17.169 1.00 92.06 102 SER A O 1
ATOM 785 N N . GLN A 1 103 ? 2.685 -4.348 -17.101 1.00 92.06 103 GLN A N 1
ATOM 786 C CA . GLN A 1 103 ? 2.119 -4.181 -15.760 1.00 92.06 103 GLN A CA 1
ATOM 787 C C . GLN A 1 103 ? 3.198 -4.028 -14.680 1.00 92.06 103 GLN A C 1
ATOM 789 O O . GLN A 1 103 ? 3.078 -3.153 -13.821 1.00 92.06 103 GLN A O 1
ATOM 794 N N . LEU A 1 104 ? 4.273 -4.826 -14.726 1.00 92.31 104 LEU A N 1
ATOM 795 C CA . LEU A 1 104 ? 5.393 -4.709 -13.783 1.00 92.31 104 LEU A CA 1
ATOM 796 C C . LEU A 1 104 ? 6.114 -3.363 -13.921 1.00 92.31 104 LEU A C 1
ATOM 798 O O . LEU A 1 104 ? 6.383 -2.701 -12.917 1.00 92.31 104 LEU A O 1
ATOM 802 N N . LEU A 1 105 ? 6.405 -2.936 -15.154 1.00 92.81 105 LEU A N 1
ATOM 803 C CA . LEU A 1 105 ? 7.041 -1.641 -15.417 1.00 92.81 105 LEU A CA 1
ATOM 804 C C . LEU A 1 105 ? 6.163 -0.479 -14.947 1.00 92.81 105 LEU A C 1
ATOM 806 O O . LEU A 1 105 ? 6.655 0.439 -14.285 1.00 92.81 105 LEU A O 1
ATOM 810 N N . TRP A 1 106 ? 4.861 -0.547 -15.235 1.00 94.88 106 TRP A N 1
ATOM 811 C CA . TRP A 1 106 ? 3.900 0.443 -14.768 1.00 94.88 106 TRP A CA 1
ATOM 812 C C . TRP A 1 106 ? 3.869 0.508 -13.248 1.00 94.88 106 TRP A C 1
ATOM 814 O O . TRP A 1 106 ? 3.974 1.591 -12.680 1.00 94.88 106 TRP A O 1
ATOM 824 N N . PHE A 1 107 ? 3.766 -0.641 -12.578 1.00 94.75 107 PHE A N 1
ATOM 825 C CA . PHE A 1 107 ? 3.707 -0.708 -11.124 1.00 94.75 107 PHE A CA 1
ATOM 826 C C . PHE A 1 107 ? 4.925 -0.039 -10.477 1.00 94.75 107 PHE A C 1
ATOM 828 O O . PHE A 1 107 ? 4.767 0.760 -9.555 1.00 94.75 107 PHE A O 1
ATOM 835 N N . VAL A 1 108 ? 6.133 -0.297 -10.990 1.00 93.88 108 VAL A N 1
ATOM 836 C CA . VAL A 1 108 ? 7.363 0.325 -10.473 1.00 93.88 108 VAL A CA 1
ATOM 837 C C . VAL A 1 108 ? 7.360 1.842 -10.653 1.00 93.88 108 VAL A C 1
ATOM 839 O O . VAL A 1 108 ? 7.753 2.556 -9.732 1.00 93.88 108 VAL A O 1
ATOM 842 N N . GLY A 1 109 ? 6.889 2.348 -11.795 1.00 93.94 109 GLY A N 1
ATOM 843 C CA . GLY A 1 109 ? 6.774 3.792 -12.029 1.00 93.94 109 GLY A CA 1
ATOM 844 C C . GLY A 1 109 ? 5.653 4.458 -11.221 1.00 93.94 109 GLY A C 1
ATOM 845 O O . GLY A 1 109 ? 5.815 5.572 -10.722 1.00 93.94 109 GLY A O 1
ATOM 846 N N . ALA A 1 110 ? 4.522 3.773 -11.054 1.00 96.19 110 ALA A N 1
ATOM 847 C CA . ALA A 1 110 ? 3.332 4.297 -10.394 1.00 96.19 110 ALA A CA 1
ATOM 848 C C . ALA A 1 110 ? 3.418 4.232 -8.864 1.00 96.19 110 ALA A C 1
ATOM 850 O O . ALA A 1 110 ? 2.807 5.062 -8.192 1.00 96.19 110 ALA A O 1
ATOM 851 N N . LEU A 1 111 ? 4.176 3.288 -8.295 1.00 96.19 111 LEU A N 1
ATOM 852 C CA . LEU A 1 111 ? 4.288 3.126 -6.845 1.00 96.19 111 LEU A CA 1
ATOM 853 C C . LEU A 1 111 ? 4.820 4.387 -6.143 1.00 96.19 111 LEU A C 1
ATOM 855 O O . LEU A 1 111 ? 4.156 4.829 -5.208 1.00 96.19 111 LEU A O 1
ATOM 859 N N . PRO A 1 112 ? 5.916 5.046 -6.574 1.00 96.88 112 PRO A N 1
ATOM 860 C CA . PRO A 1 112 ? 6.354 6.313 -5.982 1.00 96.88 112 PRO A CA 1
ATOM 861 C C . PRO A 1 112 ? 5.271 7.399 -6.000 1.00 96.88 112 PRO A C 1
ATOM 863 O O . PRO A 1 112 ? 5.056 8.074 -4.993 1.00 96.88 112 PRO A O 1
ATOM 866 N N . VAL A 1 113 ? 4.543 7.533 -7.114 1.00 96.69 113 VAL A N 1
ATOM 867 C CA . VAL A 1 113 ? 3.432 8.490 -7.247 1.00 96.69 113 VAL A CA 1
ATOM 868 C C . VAL A 1 113 ? 2.311 8.141 -6.269 1.00 96.69 113 VAL A C 1
ATOM 870 O O . VAL A 1 113 ? 1.839 8.999 -5.522 1.00 96.69 113 VAL A O 1
ATOM 873 N N . GLY A 1 114 ? 1.937 6.865 -6.203 1.00 96.00 114 GLY A N 1
ATOM 874 C CA . GLY A 1 114 ? 0.961 6.358 -5.250 1.00 96.00 114 GLY A CA 1
ATOM 875 C C . GLY A 1 114 ? 1.377 6.604 -3.800 1.00 96.00 114 GLY A C 1
ATOM 876 O O . GLY A 1 114 ? 0.543 6.990 -2.987 1.00 96.00 114 GLY A O 1
ATOM 877 N N . LEU A 1 115 ? 2.654 6.426 -3.454 1.00 95.25 115 LEU A N 1
ATOM 878 C CA . LEU A 1 115 ? 3.163 6.679 -2.103 1.00 95.25 115 LEU A CA 1
ATOM 879 C C . LEU A 1 115 ? 3.061 8.158 -1.724 1.00 95.25 115 LEU A C 1
ATOM 881 O O . LEU A 1 115 ? 2.694 8.463 -0.588 1.00 95.25 115 LEU A O 1
ATOM 885 N N . ILE A 1 116 ? 3.313 9.075 -2.664 1.00 95.69 116 ILE A N 1
ATOM 886 C CA . ILE A 1 116 ? 3.080 10.511 -2.458 1.00 95.69 116 ILE A CA 1
ATOM 887 C C . ILE A 1 116 ? 1.592 10.761 -2.183 1.00 95.69 116 ILE A C 1
ATOM 889 O O . ILE A 1 116 ? 1.253 11.421 -1.200 1.00 95.69 116 ILE A O 1
ATOM 893 N N . VAL A 1 117 ? 0.694 10.186 -2.989 1.00 93.19 117 VAL A N 1
ATOM 894 C CA . VAL A 1 117 ? -0.762 10.288 -2.781 1.00 93.19 117 VAL A CA 1
ATOM 895 C C . VAL A 1 117 ? -1.162 9.739 -1.407 1.00 93.19 117 VAL A C 1
ATOM 897 O O . VAL A 1 117 ? -1.864 10.409 -0.647 1.00 93.19 117 VAL A O 1
ATOM 900 N N . GLY A 1 118 ? -0.672 8.555 -1.040 1.00 91.94 118 GLY A N 1
ATOM 901 C CA . GLY A 1 118 ? -0.923 7.930 0.254 1.00 91.94 118 GLY A CA 1
ATOM 902 C C . GLY A 1 118 ? -0.438 8.787 1.419 1.00 91.94 118 GLY A C 1
ATOM 903 O O . GLY A 1 118 ? -1.181 9.003 2.379 1.00 91.94 118 GLY A O 1
ATOM 904 N N . TYR A 1 119 ? 0.763 9.353 1.306 1.00 92.44 119 TYR A N 1
ATOM 905 C CA . TYR A 1 119 ? 1.302 10.289 2.285 1.00 92.44 119 TYR A CA 1
ATOM 906 C C . TYR A 1 119 ? 0.410 11.529 2.432 1.00 92.44 119 TYR A C 1
ATOM 908 O O . TYR A 1 119 ? 0.028 11.889 3.545 1.00 92.44 119 TYR A O 1
ATOM 916 N N . LEU A 1 120 ? -0.007 12.164 1.336 1.00 91.12 120 LEU A N 1
ATOM 917 C CA . LEU A 1 120 ? -0.890 13.334 1.404 1.00 91.12 120 LEU A CA 1
ATOM 918 C C . LEU A 1 120 ? -2.238 12.997 2.062 1.00 91.12 120 LEU A C 1
ATOM 920 O O . LEU A 1 120 ? -2.730 13.734 2.924 1.00 91.12 120 LEU A O 1
ATOM 924 N N . LEU A 1 121 ? -2.822 11.851 1.721 1.00 89.25 121 LEU A N 1
ATOM 925 C CA . LEU A 1 121 ? -4.126 11.450 2.238 1.00 89.25 121 LEU A CA 1
ATOM 926 C C . LEU A 1 121 ? -4.085 11.067 3.725 1.00 89.25 121 LEU A C 1
ATOM 928 O O . LEU A 1 121 ? -4.961 11.484 4.492 1.00 89.25 121 LEU A O 1
ATOM 932 N N . VAL A 1 122 ? -3.060 10.329 4.155 1.00 88.12 122 VAL A N 1
ATOM 933 C CA . VAL A 1 122 ? -2.959 9.771 5.514 1.00 88.12 122 VAL A CA 1
ATOM 934 C C . VAL A 1 122 ? -2.186 10.689 6.470 1.00 88.12 122 VAL A C 1
ATOM 936 O O . VAL A 1 122 ? -2.585 10.880 7.628 1.00 88.12 122 VAL A O 1
ATOM 939 N N . TRP A 1 123 ? -1.095 11.308 6.012 1.00 82.75 123 TRP A N 1
ATOM 940 C CA . TRP A 1 123 ? -0.259 12.180 6.841 1.00 82.75 123 TRP A CA 1
ATOM 941 C C . TRP A 1 123 ? -0.736 13.635 6.899 1.00 82.75 123 TRP A C 1
ATOM 943 O O . TRP A 1 123 ? -0.718 14.236 7.977 1.00 82.75 123 TRP A O 1
ATOM 953 N N . GLN A 1 124 ? -1.254 14.194 5.805 1.00 79.38 124 GLN A N 1
ATOM 954 C CA . GLN A 1 124 ? -1.737 15.584 5.799 1.00 79.38 124 GLN A CA 1
ATOM 955 C C . GLN A 1 124 ? -3.238 15.735 6.098 1.00 79.38 124 GLN A C 1
ATOM 957 O O . GLN A 1 124 ? -3.813 16.811 5.929 1.00 79.38 124 GLN A O 1
ATOM 962 N N . ASN A 1 125 ? -3.888 14.678 6.595 1.00 77.44 125 ASN A N 1
ATOM 963 C CA . ASN A 1 125 ? -5.338 14.630 6.818 1.00 77.44 125 ASN A CA 1
ATOM 964 C C . ASN A 1 125 ? -6.152 14.909 5.535 1.00 77.44 125 ASN A C 1
ATOM 966 O O . ASN A 1 125 ? -7.254 15.456 5.624 1.00 77.44 125 ASN A O 1
ATOM 970 N N . GLY A 1 126 ? -5.640 14.547 4.351 1.00 69.56 126 GLY A N 1
ATOM 971 C CA . GLY A 1 126 ? -6.349 14.739 3.081 1.00 69.56 126 GLY A CA 1
ATOM 972 C C . GLY A 1 126 ? -7.741 14.099 3.083 1.00 69.56 126 GLY A C 1
ATOM 973 O O . GLY A 1 126 ? -8.710 14.732 2.671 1.00 69.56 126 GLY A O 1
ATOM 974 N N . TRP A 1 127 ? -7.887 12.922 3.702 1.00 77.75 127 TRP A N 1
ATOM 975 C CA . TRP A 1 127 ? -9.189 12.261 3.879 1.00 77.75 127 TRP A CA 1
ATOM 976 C C . TRP A 1 127 ? -10.234 13.080 4.642 1.00 77.75 127 TRP A C 1
ATOM 978 O O . TRP A 1 127 ? -11.433 12.868 4.463 1.00 77.75 127 TRP A O 1
ATOM 988 N N . ARG A 1 128 ? -9.801 13.975 5.538 1.00 79.69 128 ARG A N 1
ATOM 989 C CA . ARG A 1 128 ? -10.704 14.864 6.277 1.00 79.69 128 ARG A CA 1
ATOM 990 C C . ARG A 1 128 ? -11.146 16.027 5.395 1.00 79.69 128 ARG A C 1
ATOM 992 O O . ARG A 1 128 ? -12.326 16.341 5.387 1.00 79.69 128 ARG A O 1
ATOM 999 N N . LYS A 1 129 ? -10.214 16.607 4.628 1.00 77.25 129 LYS A N 1
ATOM 1000 C CA . LYS A 1 129 ? -10.497 17.710 3.695 1.00 77.25 129 LYS A CA 1
ATOM 1001 C C . LYS A 1 129 ? -11.489 17.297 2.603 1.00 77.25 129 LYS A C 1
ATOM 1003 O O . LYS A 1 129 ? -12.420 18.041 2.327 1.00 77.25 129 LYS A O 1
ATOM 1008 N N . LEU A 1 130 ? -11.324 16.098 2.035 1.00 79.75 130 LEU A N 1
ATOM 1009 C CA . LEU A 1 130 ? -12.244 15.562 1.023 1.00 79.75 130 LEU A CA 1
ATOM 1010 C C . LEU A 1 130 ? -13.668 15.386 1.570 1.00 79.75 130 LEU A C 1
ATOM 1012 O O . LEU A 1 130 ? -14.627 15.740 0.900 1.00 79.75 130 LEU A O 1
ATOM 1016 N N . ARG A 1 131 ? -13.801 14.902 2.812 1.00 78.88 131 ARG A N 1
ATOM 1017 C CA . ARG A 1 131 ? -15.107 14.724 3.468 1.00 78.88 131 ARG A CA 1
ATOM 1018 C C . ARG A 1 131 ? -15.777 16.034 3.878 1.00 78.88 131 ARG A C 1
ATOM 1020 O O . ARG A 1 131 ? -16.996 16.108 3.859 1.00 78.88 131 ARG A O 1
ATOM 1027 N N . SER A 1 132 ? -15.009 17.053 4.266 1.00 79.69 132 SER A N 1
ATOM 1028 C CA . SER A 1 132 ? -15.572 18.371 4.583 1.00 79.69 132 SER A CA 1
ATOM 1029 C C . SER A 1 132 ? -15.969 19.151 3.331 1.00 79.69 132 SER A C 1
ATOM 1031 O O . SER A 1 132 ? -16.914 19.924 3.381 1.00 79.69 132 SER A O 1
ATOM 1033 N N . GLY A 1 133 ? -15.258 18.952 2.216 1.00 67.50 133 GLY A N 1
ATOM 1034 C CA . GLY A 1 133 ? -15.568 19.605 0.943 1.00 67.50 133 GLY A CA 1
ATOM 1035 C C . GLY A 1 133 ? -16.794 19.032 0.230 1.00 67.50 133 GLY A C 1
ATOM 1036 O O . GLY A 1 133 ? -17.403 19.742 -0.550 1.00 67.50 133 GLY A O 1
ATOM 1037 N N . SER A 1 134 ? -17.182 17.782 0.507 1.00 57.44 134 SER A N 1
ATOM 1038 C CA . SER A 1 134 ? -18.406 17.173 -0.039 1.00 57.44 134 SER A CA 1
ATOM 1039 C C . SER A 1 134 ? -19.681 17.514 0.746 1.00 57.44 134 SER A C 1
ATOM 1041 O O . SER A 1 134 ? -20.745 17.007 0.410 1.00 57.44 134 SER A O 1
ATOM 1043 N N . ALA A 1 135 ? -19.564 18.278 1.837 1.00 55.41 135 ALA A N 1
ATOM 1044 C CA . ALA A 1 135 ? -20.677 18.704 2.691 1.00 55.41 135 ALA A CA 1
ATOM 1045 C C . ALA A 1 135 ? -21.027 20.199 2.524 1.00 55.41 135 ALA A C 1
ATOM 1047 O O . ALA A 1 135 ? -21.858 20.708 3.275 1.00 55.41 135 ALA A O 1
ATOM 1048 N N . ALA A 1 136 ? -20.375 20.883 1.579 1.00 47.03 136 ALA A N 1
ATOM 1049 C CA . ALA A 1 136 ? -20.666 22.246 1.136 1.00 47.03 136 ALA A CA 1
ATOM 1050 C C . ALA A 1 136 ? -21.279 22.195 -0.268 1.00 47.03 136 ALA A C 1
ATOM 1052 O O . ALA A 1 136 ? -22.148 23.048 -0.546 1.00 47.03 136 ALA A O 1
#

pLDDT: mean 90.43, std 9.82, range [45.59, 97.88]

Foldseek 3Di:
DDDDPVVVLVVVVVVLLVLLLVLQLVLQLVLLVQFPHPCSNVLSNCVSVPVVSSVVCVVCSVVSGDGPDDDDPSSLLSQLSNQLQVQQQVCLVVPFDPDPVRSSVSSVVSSVVRSVVSCCVRVVVVVVVVVVVVVD

Sequence (136 aa):
MVTVPWQVLAGVVLLAYLVGLLAIGYWVYRDARERGSDGPSSWALAAALVPLMLAVYVAYRSRIGERSHRSDRPERAAGSYVVGFLFAFVSGAMLSPPDPFSQLLWFVGALPVGLIVGYLLVWQNGWRKLRSGSAA

Secondary structure (DSSP, 8-state):
-----HHHHHHHHHHHHHHHHHHHHHHHHHHHHHTT-S-HHHHHHHHHH-HHHHHHHHHHHHHH---SSPPPHHHHHHHHHHHHHHHHHHHHHHHS-SSHHHHHHHHHHHHHHHHHHHHHHHHS-HHHHHHHHTT-

Radius of gyration: 16.38 Å; chains: 1; bounding box: 41×35×43 Å

=== Feature glossary ===
Legend for the data blocks above and below:

— What the protein is —

Sequence gives the chain of amino acids in standard one-letter code (A=alanine, C=cysteine, …, Y=tyrosine), read N→C. It is the only feature that is directly encoded by the gene; all structural features are derived from the folded form of this sequence.

The annotation block draws on four external resources. InterPro: which protein families and domains the sequence belongs to. GO: standardized terms for what the protein does, what process it participates in, and where in the cell it acts. CATH: which structural fold it has in the CATH hierarchy. Organism: the species of origin.

— Where its atoms are —

Atomic coordinates in PDBx/mmCIF format — the same representation the Protein Data Bank distributes. Each line of the _atom_site loop places one backbone atom in Cartesian space (units: ångströms, origin: arbitrary).

Six rendered views show the 3D structure from the faces of a cube — i.e. along ±x, ±y, ±z. Rendering representation is drawn randomly per protein from cartoon (secondary-structure ribbons), sticks (backbone bonds), or molecular surface; coloring is either N→C rainbow (blue at the N-terminus through red at the C-terminus) or one color per chain.

— Local backbone conformation —

DSSP 8-state secondary structure assigns each residue one of H (α-helix), G (3₁₀-helix), I (π-helix), E (extended β-strand), B (isolated β-bridge), T (hydrogen-bonded turn), S (bend), or '-' (coil). The assignment is computed from backbone hydrogen-bond geometry via the Kabsch–Sander algorithm.

P-SEA three-state annotation labels each residue as helix, strand, or coil based purely on the geometry of the Cα trace. It serves as a fallback when the full backbone (and thus DSSP) is unavailable.

φ (phi) and ψ (psi) are the two rotatable backbone dihedrals per residue: φ is the C(i-1)–N–Cα–C torsion, ψ is the N–Cα–C–N(i+1) torsion, both in degrees on (−180°, 180°]. α-helical residues cluster near (−60°, −45°); β-strand residues near (−120°, +130°). A Ramachandran plot is simply a scatter of (φ, ψ) for every residue.

— Global shape and packing —

Radius of gyration (Rg) is the root-mean-square distance of Cα atoms from their centroid — a single number for overall size and compactness. A globular domain of N residues has Rg ≈ 2.2·N^0.38 Å; an extended or disordered chain has a much larger Rg. The Cα contact count is the number of residue pairs whose Cα atoms are within 8 Å and are more than four positions apart in sequence — a standard proxy for tertiary packing density. The bounding box is the smallest axis-aligned box enclosing all Cα atoms.

Accessible surface area quantifies burial. A residue with SASA near zero is packed into the hydrophobic core; one with SASA >100 Å² sits on the surface. Computed here via the Shrake–Rupley numerical algorithm with a 1.4 Å probe.

The contact map is a binary N×N matrix image: pixel (i, j) is dark where Cα_i and Cα_j are within 8 Å and |i−j|>4. Because the |i−j|>4 filter removes local helical contacts, off-diagonal stripes parallel to the main diagonal indicate parallel β-sheets; stripes perpendicular to it indicate antiparallel β-sheets. The Ramachandran plot scatters every residue's (φ, ψ) pair against the sterically allowed regions. The PAE heatmap renders the predicted-aligned-error matrix.

— Structural neighborhood —

A 3Di character summarizes, for each residue, the relative orientation of the Cα frame of its nearest spatial neighbor. Because it encodes fold topology rather than chemistry, 3Di alignments detect remote structural similarity that sequence alignment misses.

Structural nearest neighbors (via Foldseek easy-search vs the PDB). Reported per hit: target PDB id, E-value, and alignment TM-score. A TM-score above ~0.5 is the conventional threshold for 'same fold'.

— Confidence and disorder —

For AlphaFold models, the B-factor field carries pLDDT — the model's own estimate of local accuracy on a 0–100 scale. Regions with pLDDT<50 should be treated as essentially unmodeled; they often correspond to intrinsically disordered segments.

B-factor (Debye–Waller factor) reflects atomic displacement in the crystal lattice. It is an experimental observable (units Å²), not a prediction; low values mean the atom is pinned down, high values mean it moves or is heterogeneous across the crystal.

Predicted Aligned Error (PAE) is an AlphaFold confidence matrix: entry (i, j) is th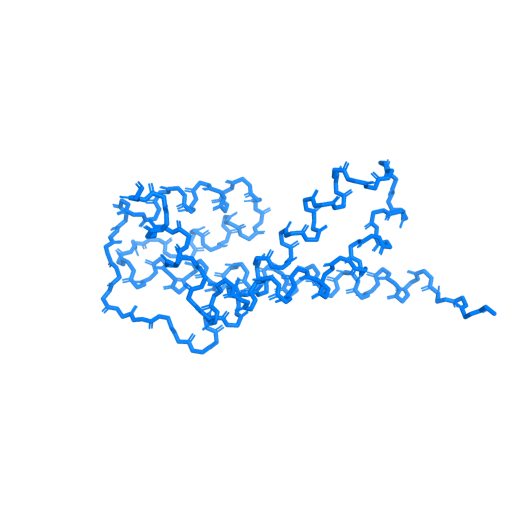e expected error in the position of residue j, in ångströms, when the prediction is superimposed on the true structure at residue i. Low PAE within a block of residues means that block is internally rigid and well-predicted; high PAE between two blocks means their relative placement is uncertain even if each block individually is confident.